Protein AF-A0A075HUE6-F1 (afdb_monomer_lite)

Sequence (54 aa):
MVYTKGTLENGILEFDVNTKSYKKVESIERSDKTYFVIMTPKRNTIADAAIEKL

Foldseek 3Di:
DDDDPDDDDFAKWWADPVVRDIDGDHDDDDPVTDIDGDDDDPDPVVVVVVVVVD

Secondary structure (DSSP, 8-state):
----SSPPPSEEEEEETTTTEEEEESS---SSSEEEEE---S--HHHHHHHHT-

Radius of gyration: 15.25 Å; chains: 1; bounding box: 33×21×38 Å

pLDDT: mean 72.03, std 13.32, range [38.91, 86.44]

Structure (mmCIF, N/CA/C/O backbone):
data_AF-A0A075HUE6-F1
#
_entry.id   AF-A0A075HUE6-F1
#
loop_
_atom_site.group_PDB
_atom_site.id
_atom_site.type_symbol
_atom_site.label_atom_id
_atom_site.label_alt_id
_atom_site.label_comp_id
_atom_site.label_asym_id
_atom_site.label_entity_id
_atom_site.label_seq_id
_atom_site.pdbx_PDB_ins_code
_atom_site.Cartn_x
_atom_site.Cartn_y
_atom_site.Cartn_z
_atom_site.occupancy
_atom_site.B_iso_or_equiv
_atom_site.auth_seq_id
_atom_site.auth_comp_id
_atom_site.auth_asym_id
_atom_site.auth_atom_id
_atom_site.pdbx_PDB_model_num
ATOM 1 N N . MET A 1 1 ? -5.463 8.059 -7.713 1.00 40.19 1 MET A N 1
ATOM 2 C CA . MET A 1 1 ? -4.166 7.397 -7.973 1.00 40.19 1 MET A CA 1
ATOM 3 C C . MET A 1 1 ? -3.167 7.966 -6.974 1.00 40.19 1 MET A C 1
ATOM 5 O O . MET A 1 1 ? -2.778 9.115 -7.116 1.00 40.19 1 MET A O 1
ATOM 9 N N . VAL A 1 2 ? -2.883 7.247 -5.884 1.00 38.91 2 VAL A N 1
ATOM 10 C CA . VAL A 1 2 ? -1.962 7.716 -4.832 1.00 38.91 2 VAL A CA 1
ATOM 11 C C . VAL A 1 2 ? -0.545 7.351 -5.269 1.00 38.91 2 VAL A C 1
ATOM 13 O O . VAL A 1 2 ? -0.191 6.178 -5.273 1.00 38.91 2 VAL A O 1
ATOM 16 N N . TYR A 1 3 ? 0.237 8.344 -5.691 1.00 41.75 3 TYR A N 1
ATOM 17 C CA . TYR A 1 3 ? 1.663 8.183 -5.976 1.00 41.75 3 TYR A CA 1
ATOM 18 C C . TYR A 1 3 ? 2.459 8.572 -4.735 1.00 41.75 3 TYR A C 1
ATOM 20 O O . TYR A 1 3 ? 2.451 9.733 -4.331 1.00 41.75 3 TYR A O 1
ATOM 28 N N . THR A 1 4 ? 3.161 7.611 -4.143 1.00 50.84 4 THR A N 1
ATOM 29 C CA . THR A 1 4 ? 4.163 7.868 -3.106 1.00 50.84 4 THR A CA 1
ATOM 30 C C . THR A 1 4 ? 5.553 7.620 -3.687 1.00 50.84 4 THR A C 1
ATOM 32 O O . THR A 1 4 ? 5.766 6.630 -4.383 1.00 50.84 4 THR A O 1
ATOM 35 N N . LYS A 1 5 ? 6.510 8.523 -3.427 1.00 56.06 5 LYS A N 1
ATOM 36 C CA . LYS A 1 5 ? 7.939 8.358 -3.773 1.00 56.06 5 LYS A CA 1
ATOM 37 C C . LYS A 1 5 ? 8.665 7.482 -2.737 1.00 56.06 5 LYS A C 1
ATOM 39 O O . LYS A 1 5 ? 9.801 7.763 -2.370 1.00 56.06 5 LYS A O 1
ATOM 44 N N . GLY A 1 6 ? 7.979 6.474 -2.208 1.00 61.56 6 GLY A N 1
ATOM 45 C CA . GLY A 1 6 ? 8.503 5.550 -1.211 1.00 61.56 6 GLY A CA 1
ATOM 46 C C . GLY A 1 6 ? 8.535 4.141 -1.778 1.00 61.56 6 GLY A C 1
ATOM 47 O O . GLY A 1 6 ? 7.560 3.693 -2.378 1.00 61.56 6 GLY A O 1
ATOM 48 N N . THR A 1 7 ? 9.651 3.444 -1.595 1.00 62.44 7 THR A N 1
ATOM 49 C CA . THR A 1 7 ? 9.740 2.011 -1.872 1.00 62.44 7 THR A CA 1
ATOM 50 C C . THR A 1 7 ? 8.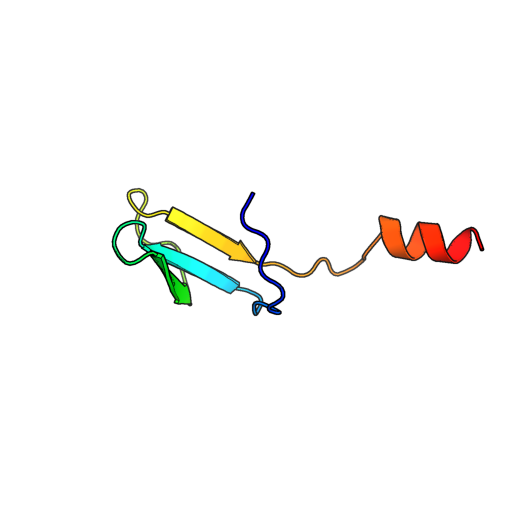929 1.284 -0.804 1.00 62.44 7 THR A C 1
ATOM 52 O O . THR A 1 7 ? 9.240 1.404 0.379 1.00 62.44 7 THR A O 1
ATOM 55 N N . LEU A 1 8 ? 7.873 0.570 -1.194 1.00 70.31 8 LEU A N 1
ATOM 56 C CA . LEU A 1 8 ? 7.157 -0.311 -0.274 1.00 70.31 8 LEU A CA 1
ATOM 57 C C . LEU A 1 8 ? 7.686 -1.736 -0.401 1.00 70.31 8 LEU A C 1
ATOM 59 O O . LEU A 1 8 ? 7.943 -2.222 -1.502 1.00 70.31 8 LEU A O 1
ATOM 63 N N . GLU A 1 9 ? 7.843 -2.398 0.740 1.00 70.81 9 GLU A N 1
ATOM 64 C CA . GLU A 1 9 ? 8.254 -3.794 0.778 1.00 70.81 9 GLU A CA 1
ATOM 65 C C . GLU A 1 9 ? 7.175 -4.713 0.207 1.00 70.81 9 GLU A C 1
ATOM 67 O O . GLU A 1 9 ? 5.976 -4.486 0.384 1.00 70.81 9 GLU A O 1
ATOM 72 N N . ASN A 1 10 ? 7.621 -5.805 -0.415 1.00 78.56 10 ASN A N 1
ATOM 73 C CA . ASN A 1 10 ? 6.718 -6.853 -0.860 1.00 78.56 10 ASN A CA 1
ATOM 74 C C . ASN A 1 10 ? 5.985 -7.475 0.336 1.00 78.56 10 ASN A C 1
ATOM 76 O O . ASN A 1 10 ? 6.570 -7.722 1.398 1.00 78.56 10 ASN A O 1
ATOM 80 N N . GLY A 1 11 ? 4.699 -7.746 0.139 1.00 82.81 11 GLY A N 1
ATOM 81 C CA . GLY A 1 11 ? 3.829 -8.320 1.155 1.00 82.81 11 GLY A CA 1
ATOM 82 C C . GLY A 1 11 ? 2.402 -7.797 1.078 1.00 82.81 11 GLY A C 1
ATOM 83 O O . GLY A 1 11 ? 2.019 -7.084 0.148 1.00 82.81 11 GLY A O 1
ATOM 84 N N . ILE A 1 12 ? 1.614 -8.183 2.075 1.00 85.06 12 ILE A N 1
ATOM 85 C CA . ILE A 1 12 ? 0.214 -7.794 2.206 1.00 85.06 12 ILE A CA 1
ATOM 86 C C . ILE A 1 12 ? 0.146 -6.620 3.180 1.00 85.06 12 ILE A C 1
ATOM 88 O O . ILE A 1 12 ? 0.689 -6.678 4.285 1.00 85.06 12 ILE A O 1
ATOM 92 N N . LEU A 1 13 ? -0.510 -5.545 2.763 1.00 86.44 13 LEU A N 1
ATOM 93 C CA . LEU A 1 13 ? -0.748 -4.362 3.575 1.00 86.44 13 LEU A CA 1
ATOM 94 C C . LEU A 1 13 ? -2.242 -4.205 3.809 1.00 86.44 13 LEU A C 1
ATOM 96 O O . LEU A 1 13 ? -3.002 -4.019 2.865 1.00 86.44 13 LEU A O 1
ATOM 100 N N . GLU A 1 14 ? -2.659 -4.237 5.064 1.00 85.50 14 GLU A N 1
ATOM 101 C CA . GLU A 1 14 ? -3.988 -3.801 5.470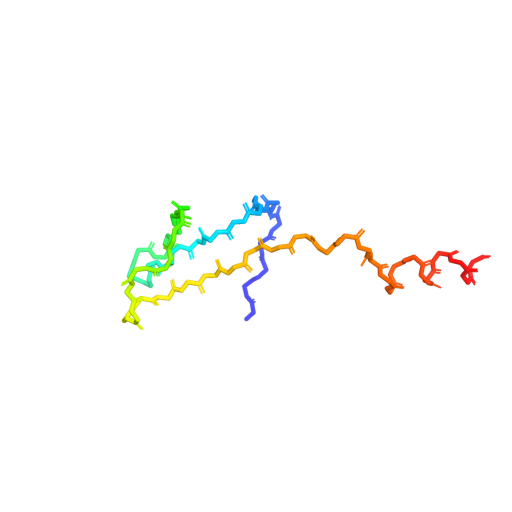 1.00 85.50 14 GLU A CA 1
ATOM 102 C C . GLU A 1 14 ? -4.009 -2.270 5.510 1.00 85.50 14 GLU A C 1
ATOM 104 O O . GLU A 1 14 ? -3.150 -1.655 6.146 1.00 85.50 14 GLU A O 1
ATOM 109 N N . PHE A 1 15 ? -4.963 -1.651 4.821 1.00 85.75 15 PHE A N 1
ATOM 110 C CA . PHE A 1 15 ? -5.138 -0.204 4.794 1.00 85.75 15 PHE A CA 1
ATOM 111 C C . PHE A 1 15 ? -6.363 0.207 5.599 1.00 85.75 15 PHE A C 1
ATOM 113 O O . PHE A 1 15 ? -7.478 -0.257 5.352 1.00 85.75 15 PHE A O 1
ATOM 120 N N . ASP A 1 16 ? -6.148 1.130 6.528 1.00 84.19 16 ASP A N 1
ATOM 121 C CA . ASP A 1 16 ? -7.203 1.757 7.305 1.00 84.19 16 ASP A CA 1
ATOM 122 C C . ASP A 1 16 ? -7.569 3.109 6.685 1.00 84.19 16 ASP A C 1
ATOM 124 O O . ASP A 1 16 ? -6.7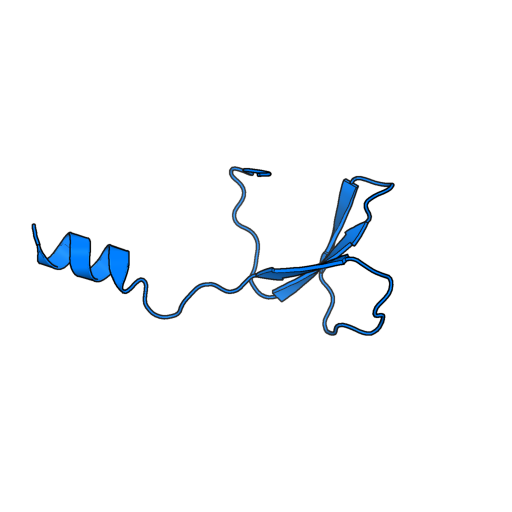95 4.070 6.698 1.00 84.19 16 ASP A O 1
ATOM 128 N N . VAL A 1 17 ? -8.787 3.184 6.148 1.00 80.88 17 VAL A N 1
ATOM 129 C CA . VAL A 1 17 ? -9.332 4.384 5.500 1.00 80.88 17 VAL A CA 1
ATOM 130 C C . VAL A 1 17 ? -9.526 5.533 6.495 1.00 80.88 17 VAL A C 1
ATOM 132 O O . VAL A 1 17 ? -9.384 6.695 6.111 1.00 80.88 17 VAL A O 1
ATOM 135 N N . ASN A 1 18 ? -9.806 5.234 7.767 1.00 82.25 18 ASN A N 1
ATOM 136 C CA . ASN A 1 18 ? -10.091 6.248 8.784 1.00 82.25 18 ASN A CA 1
ATOM 137 C C . ASN A 1 18 ? -8.817 6.983 9.201 1.00 82.25 18 ASN A C 1
ATOM 139 O O . ASN A 1 18 ? -8.789 8.211 9.261 1.00 82.25 18 ASN A O 1
ATOM 143 N N . THR A 1 19 ? -7.747 6.230 9.460 1.00 83.19 19 THR A N 1
ATOM 144 C CA . THR A 1 19 ? -6.451 6.780 9.887 1.00 83.19 19 THR A CA 1
ATOM 145 C C . THR A 1 19 ? -5.527 7.106 8.714 1.00 83.19 19 THR A C 1
ATOM 147 O O . THR A 1 19 ? -4.482 7.724 8.913 1.00 83.19 19 THR A O 1
ATOM 150 N N . LYS A 1 20 ? -5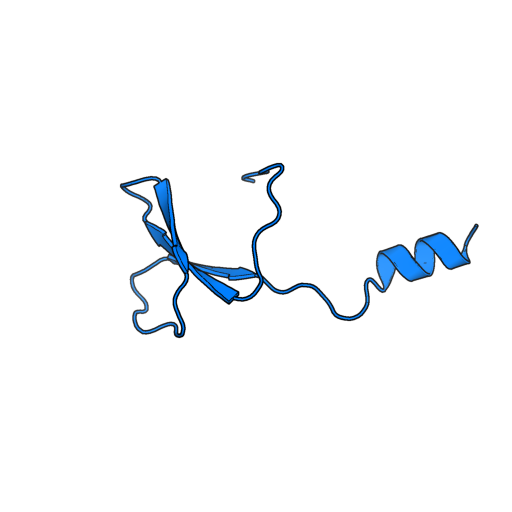.905 6.713 7.486 1.00 81.19 20 LYS A N 1
ATOM 151 C CA . LYS A 1 20 ? -5.072 6.781 6.271 1.00 81.19 20 LYS A CA 1
ATOM 152 C C . LYS A 1 20 ? -3.705 6.120 6.471 1.00 81.19 20 LYS A C 1
ATOM 154 O O . LYS A 1 20 ? -2.708 6.552 5.892 1.00 81.19 20 LYS A O 1
ATOM 159 N N . SER A 1 21 ? -3.663 5.087 7.308 1.00 80.50 21 SER A N 1
ATOM 160 C CA . SER A 1 21 ? -2.453 4.345 7.642 1.00 80.50 21 SER A CA 1
ATOM 161 C C . SER A 1 21 ? -2.500 2.947 7.034 1.00 80.50 21 SER A C 1
ATOM 163 O O . SER A 1 21 ? -3.563 2.436 6.677 1.00 80.50 21 SER A O 1
ATOM 165 N N . TYR A 1 22 ? -1.329 2.338 6.874 1.00 84.94 22 TYR A N 1
ATOM 166 C CA . TYR A 1 22 ? -1.203 0.967 6.402 1.00 84.94 22 TYR A CA 1
ATOM 167 C C . TYR A 1 22 ? -0.373 0.143 7.382 1.00 84.94 22 TYR A C 1
ATOM 169 O O . TYR A 1 22 ? 0.565 0.650 8.001 1.00 84.94 22 TYR A O 1
ATOM 177 N N . LYS A 1 23 ? -0.704 -1.142 7.501 1.00 86.38 23 LYS A N 1
ATOM 178 C CA . LYS A 1 23 ? -0.000 -2.113 8.340 1.00 86.38 23 LYS A CA 1
ATOM 179 C C . LYS A 1 23 ? 0.334 -3.358 7.531 1.00 86.38 23 LYS A C 1
ATOM 181 O O . LYS A 1 23 ? -0.525 -3.898 6.843 1.00 86.38 23 LYS A O 1
ATOM 186 N N . LYS A 1 24 ? 1.566 -3.854 7.662 1.00 84.94 24 LYS A N 1
ATOM 187 C CA . LYS A 1 24 ? 1.968 -5.140 7.082 1.00 84.94 24 LYS A CA 1
ATOM 188 C C . LYS A 1 24 ? 1.337 -6.292 7.860 1.00 84.94 24 LYS A C 1
ATOM 190 O O . LYS A 1 24 ? 1.407 -6.320 9.090 1.00 84.94 24 LYS A O 1
ATOM 195 N N . VAL A 1 25 ? 0.718 -7.216 7.139 1.00 86.19 25 VAL A N 1
ATOM 196 C CA . VAL A 1 25 ? 0.069 -8.413 7.682 1.00 86.19 25 VAL A CA 1
ATOM 197 C C . VAL A 1 25 ? 0.573 -9.650 6.945 1.00 86.19 25 VAL A C 1
ATOM 199 O O . VAL A 1 25 ? 1.009 -9.563 5.797 1.00 86.19 25 VAL A O 1
ATOM 202 N N . GLU A 1 26 ? 0.543 -10.801 7.612 1.00 83.56 26 GLU A N 1
ATOM 203 C CA . GLU A 1 26 ? 0.979 -12.070 7.015 1.00 83.56 26 GLU A CA 1
ATOM 204 C C . GLU A 1 26 ? -0.105 -12.707 6.139 1.00 83.56 26 GLU A C 1
ATOM 206 O O . GLU A 1 26 ? 0.208 -13.425 5.192 1.00 83.56 26 GLU A O 1
ATOM 211 N N . SER A 1 27 ? -1.377 -12.422 6.420 1.00 82.94 27 SER A N 1
ATOM 212 C CA . SER A 1 27 ? -2.522 -13.028 5.747 1.00 82.94 27 SER A CA 1
ATOM 213 C C . SER A 1 27 ? -3.693 -12.048 5.629 1.00 82.94 27 SER A C 1
ATOM 215 O O . SER A 1 27 ? -3.788 -11.051 6.349 1.00 82.94 27 SER A O 1
ATOM 217 N N . ILE A 1 28 ? -4.593 -12.333 4.685 1.00 83.31 28 ILE A N 1
ATOM 218 C CA . ILE A 1 28 ? -5.886 -11.654 4.560 1.00 83.31 28 ILE A CA 1
ATOM 219 C C . ILE A 1 28 ? -6.895 -12.474 5.361 1.00 83.31 28 ILE A 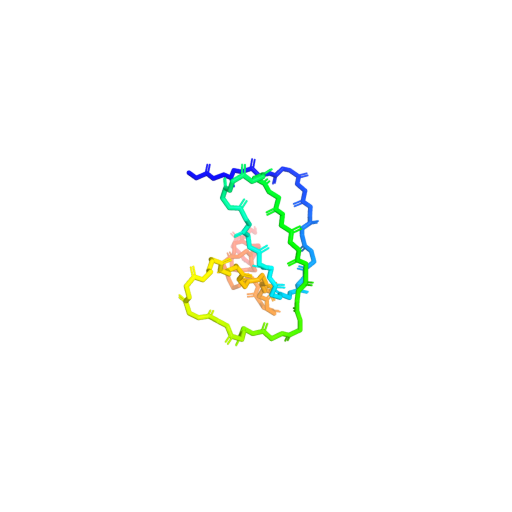C 1
ATOM 221 O O . ILE A 1 28 ? -7.288 -13.556 4.932 1.00 83.31 28 ILE A O 1
ATOM 225 N N . GLU A 1 29 ? -7.296 -11.976 6.527 1.00 78.75 29 GLU A N 1
ATOM 226 C CA . GLU A 1 29 ? -8.206 -12.703 7.428 1.00 78.75 29 GLU A CA 1
ATOM 227 C C . GLU A 1 29 ? -9.662 -12.240 7.321 1.00 78.75 29 GLU A C 1
ATOM 229 O O . GLU A 1 29 ? -10.582 -12.963 7.699 1.00 78.75 29 GLU A O 1
ATOM 234 N N . ARG A 1 30 ? -9.891 -11.022 6.823 1.00 79.81 30 ARG A N 1
ATOM 235 C CA . ARG A 1 30 ? -11.203 -10.375 6.825 1.00 79.81 30 ARG A CA 1
ATOM 236 C C . ARG A 1 30 ? -11.551 -9.817 5.453 1.00 79.81 30 ARG A C 1
ATOM 238 O O . ARG A 1 30 ? -10.709 -9.227 4.797 1.00 79.81 30 ARG A O 1
ATOM 245 N N . SER A 1 31 ? -12.799 -9.960 5.020 1.00 76.75 31 SER A N 1
ATOM 246 C CA . SER A 1 31 ? -13.261 -9.444 3.721 1.00 76.75 31 SER A CA 1
ATOM 247 C C . SER A 1 31 ? -13.788 -8.007 3.775 1.00 76.75 31 SER A C 1
ATOM 249 O O . SER A 1 31 ? -13.987 -7.394 2.733 1.00 76.75 31 SER A O 1
ATOM 251 N N . ASP A 1 32 ? -14.048 -7.470 4.971 1.00 80.50 32 ASP A N 1
ATOM 252 C CA . ASP A 1 32 ? -14.576 -6.115 5.187 1.00 80.50 32 ASP A CA 1
ATOM 253 C C . ASP A 1 32 ? -13.484 -5.036 5.254 1.00 80.50 32 ASP A C 1
ATOM 255 O O . ASP A 1 32 ? -13.791 -3.847 5.337 1.00 80.50 32 ASP A O 1
ATOM 259 N N . LYS A 1 33 ? -12.207 -5.431 5.198 1.00 82.12 33 LYS A N 1
ATOM 260 C CA . LYS A 1 33 ? -11.059 -4.522 5.206 1.00 82.12 33 LYS A CA 1
ATOM 261 C C . LYS A 1 33 ? -10.407 -4.423 3.830 1.00 82.12 33 LYS A C 1
ATOM 263 O O . LYS A 1 33 ? -10.493 -5.329 3.006 1.00 82.12 33 LYS A O 1
ATOM 268 N N . THR A 1 34 ? -9.735 -3.300 3.585 1.00 84.19 34 THR A N 1
ATOM 269 C CA . THR A 1 34 ? -9.013 -3.067 2.329 1.00 84.19 34 THR A CA 1
ATOM 270 C C . THR A 1 34 ? -7.585 -3.574 2.457 1.00 84.19 34 THR A C 1
ATOM 272 O O . THR A 1 34 ? -6.856 -3.135 3.344 1.00 84.19 34 THR A O 1
ATOM 275 N N . TYR A 1 35 ? -7.171 -4.461 1.552 1.00 84.69 35 TYR A N 1
ATOM 276 C CA . TYR A 1 35 ? -5.805 -4.975 1.495 1.00 84.69 35 TYR A CA 1
ATOM 277 C C . TYR A 1 35 ? -5.149 -4.618 0.165 1.00 84.69 35 TYR A C 1
ATOM 279 O O . TYR A 1 35 ? -5.761 -4.733 -0.896 1.00 84.69 35 TYR A O 1
ATOM 287 N N . PHE A 1 36 ? -3.882 -4.228 0.223 1.00 83.31 36 PHE A N 1
ATOM 288 C CA . PHE A 1 36 ? -3.014 -4.060 -0.932 1.00 83.31 36 PHE A CA 1
ATOM 289 C C . PHE A 1 36 ? -1.974 -5.171 -0.933 1.00 83.31 36 PHE A C 1
ATOM 291 O O . PHE A 1 36 ? -1.321 -5.419 0.077 1.00 83.31 36 PHE A O 1
ATOM 298 N N . VAL A 1 37 ? -1.796 -5.823 -2.078 1.00 82.25 37 VAL A N 1
ATOM 299 C CA . VAL A 1 37 ? -0.739 -6.817 -2.264 1.00 82.25 37 VAL A CA 1
ATOM 300 C C . VAL A 1 37 ? 0.359 -6.177 -3.094 1.00 82.25 37 VAL A C 1
ATOM 302 O O . VAL A 1 37 ? 0.147 -5.822 -4.254 1.00 82.25 37 VAL A O 1
ATOM 305 N N . ILE A 1 38 ? 1.529 -6.008 -2.487 1.00 81.25 38 ILE A N 1
ATOM 306 C CA . ILE A 1 38 ? 2.698 -5.436 -3.145 1.00 81.25 38 ILE A CA 1
ATOM 307 C C . ILE A 1 38 ? 3.599 -6.578 -3.565 1.00 81.25 38 ILE A C 1
ATOM 309 O O . ILE A 1 38 ? 4.090 -7.351 -2.741 1.00 81.25 38 ILE A O 1
ATOM 313 N N . MET A 1 39 ? 3.799 -6.685 -4.872 1.00 75.38 39 MET A N 1
ATOM 314 C CA . MET A 1 39 ? 4.710 -7.648 -5.464 1.00 75.38 39 MET A CA 1
ATOM 315 C C . MET A 1 39 ? 5.617 -6.928 -6.439 1.00 75.38 39 MET A C 1
ATOM 317 O O . MET A 1 39 ? 5.159 -6.192 -7.313 1.00 75.38 39 MET A O 1
ATOM 321 N N . THR A 1 40 ? 6.910 -7.194 -6.312 1.00 70.31 40 THR A N 1
ATOM 322 C CA . THR A 1 40 ? 7.879 -6.822 -7.331 1.00 70.31 40 THR A CA 1
ATOM 323 C C . THR A 1 40 ? 7.864 -7.913 -8.401 1.00 70.31 40 THR A C 1
ATOM 325 O O . THR A 1 40 ? 8.132 -9.076 -8.079 1.00 70.31 40 THR A O 1
ATOM 328 N N . PRO A 1 41 ? 7.536 -7.595 -9.661 1.00 68.81 41 PRO A N 1
ATOM 329 C CA . PRO A 1 41 ? 7.590 -8.578 -10.735 1.00 68.81 41 PRO A CA 1
ATOM 330 C C . PRO A 1 41 ? 9.027 -9.099 -10.916 1.00 68.81 41 PRO A C 1
ATOM 332 O O . PRO A 1 41 ? 9.984 -8.331 -10.940 1.00 68.81 41 PRO A O 1
ATOM 335 N N . LYS A 1 42 ? 9.183 -10.424 -11.060 1.00 64.50 42 LYS A N 1
ATOM 336 C CA . LYS A 1 42 ? 10.492 -11.097 -11.218 1.00 64.50 42 LYS A CA 1
ATOM 337 C C . LYS A 1 42 ? 11.192 -10.763 -12.545 1.00 64.50 42 LYS A C 1
ATOM 339 O O . LYS A 1 42 ? 12.405 -10.901 -12.657 1.00 64.50 42 LYS A O 1
ATOM 344 N N . ARG A 1 43 ? 10.424 -10.353 -13.554 1.00 56.97 43 ARG A N 1
ATOM 345 C CA . ARG A 1 43 ? 10.906 -9.827 -14.833 1.00 56.97 43 ARG A CA 1
ATOM 346 C C . ARG A 1 43 ? 10.123 -8.568 -15.140 1.00 56.97 43 ARG A C 1
ATOM 348 O O . ARG A 1 43 ? 8.897 -8.625 -15.232 1.00 56.97 43 ARG A O 1
ATOM 355 N N . ASN A 1 44 ? 10.826 -7.464 -15.344 1.00 60.38 44 ASN A N 1
ATOM 356 C CA . ASN A 1 44 ? 10.226 -6.265 -15.903 1.00 60.38 44 ASN A CA 1
ATOM 357 C C . ASN A 1 44 ? 10.219 -6.428 -17.419 1.00 60.38 44 ASN A C 1
ATOM 359 O O . ASN A 1 44 ? 10.963 -5.754 -18.114 1.00 60.38 44 ASN A O 1
ATOM 363 N N . THR A 1 45 ? 9.380 -7.326 -17.940 1.00 60.72 45 THR A N 1
ATOM 364 C CA . THR A 1 45 ? 9.346 -7.668 -19.374 1.00 60.72 45 THR A CA 1
ATOM 365 C C . THR A 1 45 ? 9.243 -6.444 -20.283 1.00 60.72 45 THR A C 1
ATOM 367 O O . THR A 1 45 ? 9.813 -6.447 -21.364 1.00 60.72 45 THR A O 1
ATOM 370 N N . ILE A 1 46 ? 8.568 -5.380 -19.841 1.00 62.19 46 ILE A N 1
ATOM 371 C CA . ILE A 1 46 ? 8.451 -4.118 -20.586 1.00 62.19 46 ILE A CA 1
ATOM 372 C C . ILE A 1 46 ? 9.730 -3.271 -20.494 1.00 62.19 46 ILE A C 1
ATOM 374 O O . ILE A 1 46 ? 10.120 -2.665 -21.486 1.00 62.19 46 ILE A O 1
ATOM 378 N N . ALA A 1 47 ? 10.388 -3.222 -19.331 1.00 60.56 47 ALA A N 1
ATOM 379 C CA . ALA A 1 47 ? 11.618 -2.445 -19.159 1.00 60.56 47 ALA A CA 1
ATOM 380 C C . ALA A 1 47 ? 12.818 -3.144 -19.811 1.00 60.56 47 ALA A C 1
ATOM 382 O O . ALA A 1 47 ? 13.604 -2.495 -20.492 1.00 60.56 47 ALA A O 1
ATOM 383 N N . ASP A 1 48 ? 12.907 -4.467 -19.674 1.00 58.22 48 ASP A N 1
ATOM 384 C CA . ASP A 1 48 ? 13.926 -5.296 -20.316 1.00 58.22 48 ASP A CA 1
ATOM 385 C C . ASP A 1 48 ? 13.791 -5.216 -21.850 1.00 58.22 48 ASP A C 1
ATOM 387 O O . ASP A 1 48 ? 14.773 -4.950 -22.539 1.00 58.22 48 ASP A O 1
ATOM 391 N N . ALA A 1 49 ? 12.566 -5.315 -22.392 1.00 62.34 49 ALA A N 1
ATOM 392 C CA . ALA A 1 49 ? 12.315 -5.149 -23.830 1.00 62.34 49 ALA A CA 1
ATOM 393 C C . ALA A 1 49 ? 12.578 -3.721 -24.344 1.00 62.34 49 ALA A C 1
ATOM 395 O O . ALA A 1 49 ? 12.850 -3.530 -25.530 1.00 62.34 49 ALA A O 1
ATOM 396 N N . ALA A 1 50 ? 12.470 -2.705 -23.482 1.00 60.12 50 ALA A N 1
ATOM 397 C CA . ALA A 1 50 ? 12.806 -1.329 -23.835 1.00 60.12 50 ALA A CA 1
ATOM 398 C C . ALA A 1 50 ? 14.326 -1.098 -23.877 1.00 60.12 50 ALA A C 1
ATOM 400 O O . ALA A 1 50 ? 14.786 -0.334 -24.719 1.00 60.12 50 ALA A O 1
ATOM 401 N N . ILE A 1 51 ? 15.096 -1.773 -23.014 1.00 60.16 51 ILE A N 1
ATOM 402 C CA . ILE A 1 51 ? 16.567 -1.737 -23.020 1.00 60.16 51 ILE A CA 1
ATOM 403 C C . ILE A 1 51 ? 17.137 -2.528 -24.208 1.00 60.16 51 ILE A C 1
ATOM 405 O O . ILE A 1 51 ? 18.116 -2.096 -24.796 1.00 60.16 51 ILE A O 1
ATOM 409 N N . GLU A 1 52 ? 16.516 -3.641 -24.610 1.00 64.50 52 GLU A N 1
ATOM 410 C CA . GLU A 1 52 ? 16.945 -4.439 -25.777 1.00 64.50 52 GLU A CA 1
ATOM 411 C C . GLU A 1 52 ? 16.767 -3.702 -27.122 1.00 64.50 52 GLU A C 1
ATOM 413 O O . GLU A 1 52 ? 17.409 -4.039 -28.113 1.00 64.50 52 GLU A O 1
ATOM 418 N N . LYS A 1 53 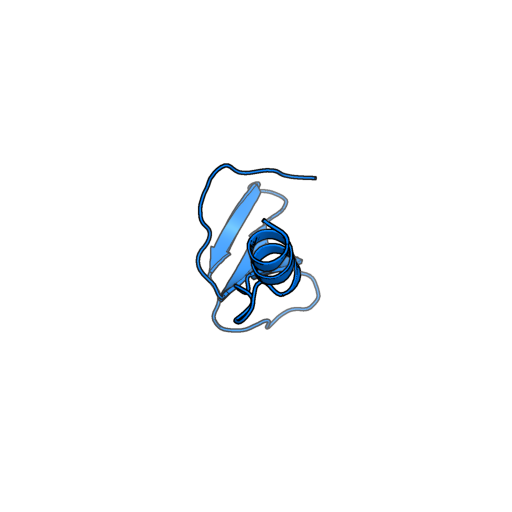? 15.892 -2.689 -27.170 1.00 59.94 53 LYS A N 1
ATOM 419 C CA . LYS A 1 53 ? 15.630 -1.862 -28.363 1.00 59.94 53 LYS A CA 1
ATOM 420 C C . LYS A 1 53 ? 16.515 -0.612 -28.487 1.00 59.94 53 LYS A C 1
ATOM 422 O O . LYS A 1 53 ? 16.281 0.179 -29.404 1.00 59.94 53 LYS A O 1
ATOM 427 N N . LEU A 1 54 ? 17.468 -0.418 -27.576 1.00 49.44 54 LEU A N 1
ATOM 428 C CA . LEU A 1 54 ? 18.479 0.648 -27.604 1.00 49.44 54 LEU A CA 1
ATOM 429 C C . LEU A 1 54 ? 19.769 0.151 -28.261 1.00 49.44 54 LEU A C 1
ATOM 431 O O . LEU A 1 54 ? 20.352 0.949 -29.027 1.00 49.44 54 LEU A O 1
#

Organism: NCBI:txid1456287